Protein AF-A0A957R4I0-F1 (afdb_monomer)

Solvent-accessible surface area (backbone atoms only — not comparable to full-atom values): 6248 Å² total; per-residue (Å²): 130,56,72,67,61,48,48,66,75,72,51,71,80,77,70,77,84,71,98,64,89,78,93,74,68,65,60,49,80,48,43,22,48,61,32,68,64,50,52,52,51,50,30,71,76,73,42,78,61,81,39,76,49,83,96,57,36,43,24,37,75,60,89,77,26,37,43,34,43,33,69,30,96,70,55,59,80,70,100,73,84,85,90,78,88,60,98,42,71,68,59,50,52,64,74,74,109

Foldseek 3Di:
DDPVVVCVVPPDPPDDDDPDDDPDAQEDEWEAQPQVVVQVVCCVLVNAFPDDDPDAWGWHCDPRYIYIYGYDPD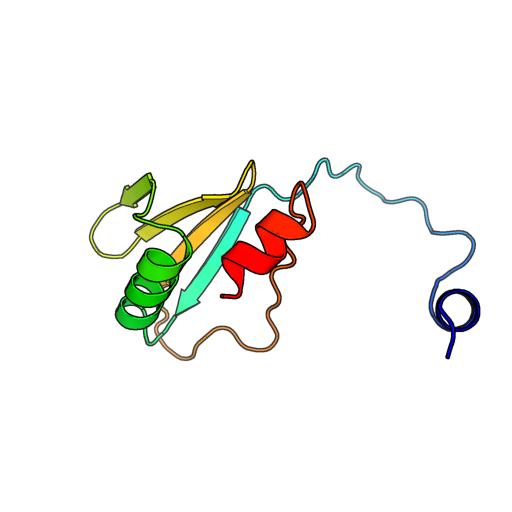DGDDPDDDDDDDPDVVVVVVSVD

Mean predicted aligned error: 4.57 Å

Nearest PDB structures (foldseek):
  1lqp-assembly1_B  TM=7.174E-01  e=2.168E-02  Pseudomonas aeruginosa
  1npb-assembly2_D  TM=7.854E-01  e=4.542E-02  Serratia marcescens
  3ey8-assembly1_A  TM=6.245E-01  e=2.837E-02  Vibrio cholerae
  4mym-assembly1_A-2  TM=5.283E-01  e=3.034E-02  Nocardioides sp. JS614
  3rri-assembly1_A  TM=6.854E-01  e=3.653E-01  Alicyclobacillus acidocaldarius subsp. acidocaldarius DSM 446

Secondary structure (DSSP, 8-state):
--HHHHHHHHS-SSPPPPSS------EEEEEETTHHHHHHHHHHHH-S-SEEETTTEEEEEETTEEEEEEE-SS----S-------SSHHHHHHHH-

pLDDT: mean 94.53, std 3.92, range [75.88, 98.62]

Sequence (97 aa):
MDYESYRQAYFVRPQPEPPFAFRGLHGVALYFEAYQAAVDYYTLVLGPPVYVEGEFTRGWLLGNIWLTLFPAKTGNPTNAELHLNMETPAEAERLQA

Structure (mmCIF, N/CA/C/O backbone):
data_AF-A0A957R4I0-F1
#
_entry.id   AF-A0A957R4I0-F1
#
loop_
_atom_site.group_PDB
_atom_site.id
_atom_site.type_symbol
_atom_site.label_atom_id
_atom_site.label_alt_id
_atom_site.label_comp_id
_atom_site.label_asym_id
_atom_site.label_entity_id
_atom_site.label_seq_id
_atom_site.pdbx_PDB_ins_code
_atom_site.Cartn_x
_atom_site.Cartn_y
_atom_site.Cartn_z
_atom_site.occupancy
_atom_site.B_iso_or_equiv
_atom_site.auth_seq_id
_atom_site.auth_comp_id
_atom_site.auth_asym_id
_atom_site.auth_atom_id
_atom_site.pdbx_PDB_model_num
ATOM 1 N N . MET A 1 1 ? -8.466 -16.589 -23.311 1.00 75.88 1 MET A N 1
ATOM 2 C CA . MET A 1 1 ? -7.176 -17.304 -23.379 1.00 75.88 1 MET A CA 1
ATOM 3 C C . MET A 1 1 ? -7.060 -18.115 -22.102 1.00 75.88 1 MET A C 1
ATOM 5 O O . MET A 1 1 ? -7.331 -17.547 -21.053 1.00 75.88 1 MET A O 1
ATOM 9 N N . ASP A 1 2 ? -6.765 -19.412 -22.171 1.00 94.31 2 ASP A N 1
ATOM 10 C CA . ASP A 1 2 ? -6.484 -20.201 -20.962 1.00 94.31 2 ASP A CA 1
ATOM 11 C C . ASP A 1 2 ? -5.090 -19.876 -20.388 1.00 94.31 2 ASP A C 1
ATOM 13 O O . ASP A 1 2 ? -4.272 -19.216 -21.037 1.00 94.31 2 ASP A O 1
ATOM 17 N N . TYR A 1 3 ? -4.827 -20.315 -19.153 1.00 89.12 3 TYR A N 1
ATOM 18 C CA . TYR A 1 3 ? -3.567 -20.029 -18.462 1.00 89.12 3 TYR A CA 1
ATOM 19 C C . TYR A 1 3 ? -2.344 -20.575 -19.210 1.00 89.12 3 TYR A C 1
ATOM 21 O O . TYR A 1 3 ? -1.312 -19.906 -19.257 1.00 89.12 3 TYR A O 1
ATOM 29 N N . GLU A 1 4 ? -2.446 -21.748 -19.840 1.00 93.12 4 GLU A N 1
ATOM 30 C CA . GLU A 1 4 ? -1.318 -22.325 -20.575 1.00 93.12 4 GLU A CA 1
ATOM 31 C C . GLU A 1 4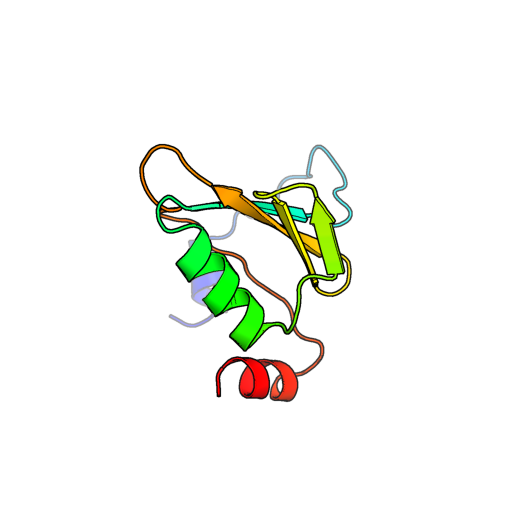 ? -0.986 -21.512 -21.827 1.00 93.12 4 GLU A C 1
ATOM 33 O O . GLU A 1 4 ? 0.180 -21.188 -22.054 1.00 93.12 4 GLU A O 1
ATOM 38 N N . SER A 1 5 ? -1.999 -21.105 -22.589 1.00 93.25 5 SER A N 1
ATOM 39 C CA . SER A 1 5 ? -1.862 -20.243 -23.762 1.00 93.25 5 SER A CA 1
ATOM 40 C C . SER A 1 5 ? -1.269 -18.879 -23.387 1.00 93.25 5 SER A C 1
ATOM 42 O O . SER A 1 5 ? -0.375 -18.383 -24.072 1.00 93.25 5 SER A O 1
ATOM 44 N N . TYR A 1 6 ? -1.695 -18.300 -22.258 1.00 92.94 6 TYR A N 1
ATOM 45 C CA . TYR A 1 6 ? -1.127 -17.058 -21.721 1.00 92.94 6 TYR A CA 1
ATOM 46 C C . TYR A 1 6 ? 0.341 -17.230 -21.331 1.00 92.94 6 TYR A C 1
ATOM 48 O O . TYR A 1 6 ? 1.210 -16.448 -21.720 1.00 92.94 6 TYR A O 1
ATOM 56 N N . ARG A 1 7 ? 0.646 -18.310 -20.610 1.00 92.00 7 ARG A N 1
ATOM 57 C CA . ARG A 1 7 ? 2.007 -18.621 -20.179 1.00 92.00 7 ARG A CA 1
ATOM 58 C C . ARG A 1 7 ? 2.938 -18.875 -21.362 1.00 92.00 7 ARG A C 1
ATOM 60 O O . ARG A 1 7 ? 4.118 -18.558 -21.276 1.00 92.00 7 ARG A O 1
ATOM 67 N N . GLN A 1 8 ? 2.455 -19.468 -22.450 1.00 91.62 8 GLN A N 1
ATOM 68 C CA . GLN A 1 8 ? 3.251 -19.666 -23.665 1.00 91.62 8 GLN A CA 1
ATOM 69 C C . GLN A 1 8 ? 3.500 -18.358 -24.419 1.00 91.62 8 GLN A C 1
ATOM 71 O O . GLN A 1 8 ? 4.607 -18.152 -24.907 1.00 91.62 8 GLN A O 1
ATOM 76 N N . ALA A 1 9 ? 2.500 -17.480 -24.493 1.00 94.50 9 ALA A N 1
ATOM 77 C CA . ALA A 1 9 ? 2.607 -16.221 -25.222 1.00 94.50 9 ALA A CA 1
ATOM 78 C C . ALA A 1 9 ? 3.515 -15.191 -24.528 1.00 94.50 9 ALA A C 1
ATOM 80 O O . ALA A 1 9 ? 4.170 -14.409 -25.214 1.00 94.50 9 ALA A O 1
ATOM 81 N N . TYR A 1 10 ? 3.554 -15.179 -23.188 1.00 95.00 10 TYR A N 1
ATOM 82 C CA . TYR A 1 10 ? 4.126 -14.052 -22.439 1.00 95.00 10 TYR A CA 1
ATOM 83 C C . TYR A 1 10 ? 5.289 -14.393 -21.495 1.00 95.00 10 TYR A C 1
ATOM 85 O O . TYR A 1 10 ? 5.942 -13.473 -21.008 1.00 95.00 10 TYR A O 1
ATOM 93 N N . PHE A 1 11 ? 5.589 -15.670 -21.222 1.00 94.31 11 PHE A N 1
ATOM 94 C CA . PHE A 1 11 ? 6.688 -16.032 -20.313 1.00 94.31 11 PHE A CA 1
ATOM 95 C C . PHE A 1 11 ? 7.932 -16.447 -21.099 1.00 94.31 11 PHE A C 1
ATOM 97 O O . PHE A 1 11 ? 7.880 -17.336 -21.949 1.00 94.31 11 PHE A O 1
ATOM 104 N N . VAL A 1 12 ? 9.077 -15.852 -20.757 1.00 94.56 12 VAL A N 1
ATOM 105 C CA . VAL A 1 12 ? 10.385 -16.217 -21.319 1.00 94.56 12 VAL A CA 1
ATOM 106 C C . VAL A 1 12 ? 10.759 -17.642 -20.897 1.00 94.56 12 VAL A C 1
ATOM 108 O O . VAL A 1 12 ? 10.648 -17.997 -19.721 1.00 94.56 12 VAL A O 1
ATOM 111 N N . ARG A 1 13 ? 11.212 -18.465 -21.856 1.00 87.19 13 ARG A N 1
ATOM 112 C CA . ARG A 1 13 ? 11.694 -19.834 -21.610 1.00 87.19 13 ARG A CA 1
ATOM 113 C C . ARG A 1 13 ? 13.046 -20.090 -22.302 1.00 87.19 13 ARG A C 1
ATOM 115 O O . ARG A 1 13 ? 13.116 -19.901 -23.515 1.00 87.19 13 ARG A O 1
ATOM 122 N N . PRO A 1 14 ? 14.077 -20.577 -21.578 1.00 90.81 14 PRO A N 1
ATOM 123 C CA . PRO A 1 14 ? 14.091 -20.801 -20.129 1.00 90.81 14 PRO A CA 1
ATOM 124 C C . PRO A 1 14 ? 14.005 -19.477 -19.359 1.00 90.81 14 PRO A C 1
ATOM 126 O O . PRO A 1 14 ? 14.375 -18.426 -19.877 1.00 90.81 14 PRO A O 1
ATOM 129 N N . GLN A 1 15 ? 13.500 -19.529 -18.127 1.00 91.75 15 GLN A N 1
ATOM 130 C CA . GLN A 1 15 ? 13.539 -18.365 -17.249 1.00 91.75 15 GLN A CA 1
ATOM 131 C C . GLN A 1 15 ?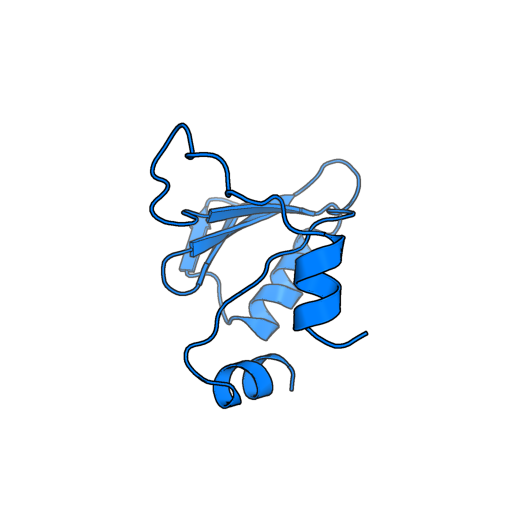 15.014 -18.017 -16.969 1.00 91.75 15 GLN A C 1
ATOM 133 O O . GLN A 1 15 ? 15.770 -18.921 -16.606 1.00 91.75 15 GLN A O 1
ATOM 138 N N . PRO A 1 16 ? 15.447 -16.757 -17.149 1.00 94.50 16 PRO A N 1
ATOM 139 C CA . PRO A 1 16 ? 16.813 -16.356 -16.831 1.00 94.50 16 PRO A CA 1
ATOM 140 C C . PRO A 1 16 ? 17.130 -16.569 -15.348 1.00 94.50 16 PRO A C 1
ATOM 142 O O . PRO A 1 16 ? 16.260 -16.383 -14.494 1.00 94.50 16 PRO A O 1
ATOM 145 N N . GLU A 1 17 ? 18.378 -16.918 -15.040 1.00 94.12 17 GLU A N 1
ATOM 146 C CA . GLU A 1 17 ? 18.840 -17.011 -13.656 1.00 94.12 17 GLU A CA 1
ATOM 147 C C . GLU A 1 17 ? 18.852 -15.612 -13.009 1.00 94.12 17 GLU A C 1
ATOM 149 O O . GLU A 1 17 ? 19.452 -14.686 -13.568 1.00 94.12 17 GLU A O 1
ATOM 154 N N . PRO A 1 18 ? 18.182 -15.411 -11.858 1.00 93.00 18 PRO A N 1
ATOM 155 C CA . PRO A 1 18 ? 18.207 -14.128 -11.171 1.00 93.00 18 PRO A CA 1
ATOM 156 C C . PRO A 1 18 ? 19.619 -13.798 -10.662 1.00 93.00 18 PRO A C 1
ATOM 158 O O . PRO A 1 18 ? 20.260 -14.656 -10.060 1.00 93.00 18 PRO A O 1
ATOM 161 N N . PRO A 1 19 ? 20.087 -12.543 -10.787 1.00 94.81 19 PRO A N 1
ATOM 162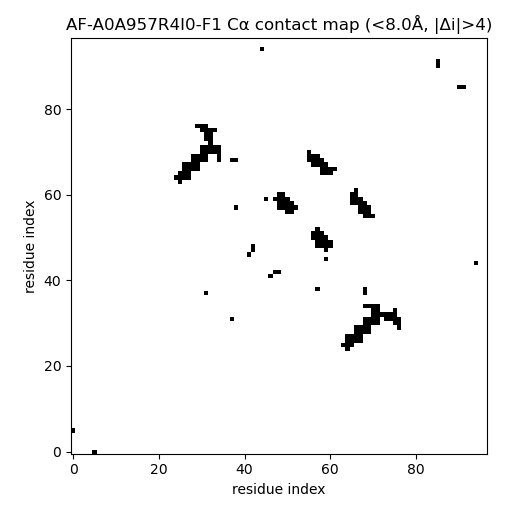 C CA . PRO A 1 19 ? 21.398 -12.147 -10.267 1.00 94.81 19 PRO A CA 1
ATOM 163 C C . PRO A 1 19 ? 21.466 -12.162 -8.730 1.00 94.81 19 PRO A C 1
ATOM 165 O O . PRO A 1 19 ? 22.555 -12.153 -8.160 1.00 94.81 19 PRO A O 1
ATOM 168 N N . PHE A 1 20 ? 20.311 -12.170 -8.053 1.00 96.62 20 PHE A N 1
ATOM 169 C CA . PHE A 1 20 ? 20.200 -12.149 -6.597 1.00 96.62 20 PHE A CA 1
ATOM 170 C C . PHE A 1 20 ? 19.057 -13.045 -6.115 1.00 96.62 20 PHE A C 1
ATOM 172 O O . PHE A 1 20 ? 18.001 -13.126 -6.744 1.00 96.62 20 PHE A O 1
ATOM 179 N N . ALA A 1 21 ? 19.246 -13.656 -4.946 1.00 93.88 21 ALA A N 1
ATOM 180 C CA . ALA A 1 21 ? 18.223 -14.440 -4.264 1.00 93.88 21 ALA A CA 1
ATOM 181 C C . ALA A 1 21 ? 17.433 -13.559 -3.280 1.00 93.88 21 ALA A C 1
ATOM 183 O O . ALA A 1 21 ? 17.775 -13.449 -2.100 1.00 93.88 21 ALA A O 1
ATOM 184 N N . PHE A 1 22 ? 16.371 -12.914 -3.764 1.00 91.19 22 PHE A N 1
ATOM 185 C CA . PHE A 1 22 ? 15.440 -12.187 -2.900 1.00 91.19 22 PHE A CA 1
ATOM 186 C C . PHE A 1 22 ? 14.626 -13.166 -2.041 1.00 91.19 22 PHE A C 1
ATOM 188 O O . PHE A 1 22 ? 14.119 -14.164 -2.546 1.00 91.19 22 PHE A O 1
ATOM 195 N N . ARG A 1 23 ? 14.481 -12.880 -0.739 1.00 91.81 23 ARG A N 1
ATOM 196 C CA . ARG A 1 23 ? 13.687 -13.717 0.189 1.00 91.81 23 ARG A CA 1
ATOM 197 C C . ARG A 1 23 ? 12.202 -13.359 0.229 1.00 91.81 23 ARG A C 1
ATOM 199 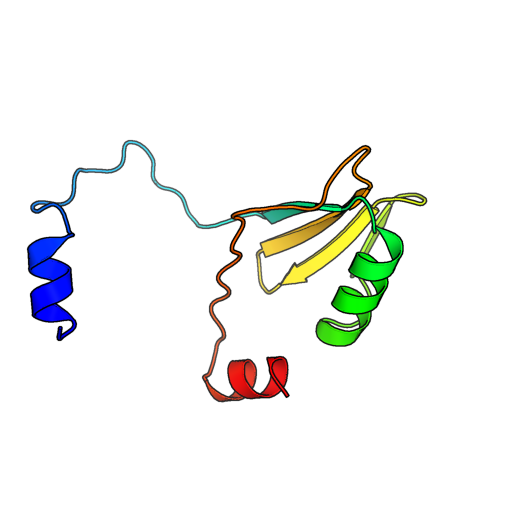O O . ARG A 1 23 ? 11.403 -14.144 0.721 1.00 91.81 23 ARG A O 1
ATOM 206 N N . GLY A 1 24 ? 11.850 -12.169 -0.235 1.00 88.88 24 GLY A N 1
ATOM 207 C CA . GLY A 1 24 ? 10.501 -11.627 -0.163 1.00 88.88 24 GLY A CA 1
ATOM 208 C C . GLY A 1 24 ? 10.525 -10.105 -0.139 1.00 88.88 24 GLY A C 1
ATOM 209 O O . GLY A 1 24 ? 11.574 -9.485 -0.333 1.00 88.88 24 GLY A O 1
ATOM 210 N N . LEU A 1 25 ? 9.362 -9.517 0.117 1.00 91.12 25 LEU A N 1
ATOM 211 C CA . LEU A 1 25 ? 9.180 -8.077 0.245 1.00 91.12 25 LEU A CA 1
ATOM 212 C C . LEU A 1 25 ? 9.265 -7.680 1.721 1.00 91.12 25 LEU A C 1
ATOM 214 O O . LEU A 1 25 ? 8.538 -8.226 2.543 1.00 91.12 25 LEU A O 1
ATOM 218 N N . HIS A 1 26 ? 10.149 -6.741 2.065 1.00 94.06 26 HIS A N 1
ATOM 219 C CA . HIS A 1 26 ? 10.254 -6.260 3.448 1.00 94.06 26 HIS A CA 1
ATOM 220 C C . HIS A 1 26 ? 9.174 -5.228 3.785 1.00 94.06 26 HIS A C 1
ATOM 222 O O . HIS A 1 26 ? 8.622 -5.223 4.883 1.00 94.06 26 HIS A O 1
ATOM 228 N N . GLY A 1 27 ? 8.859 -4.354 2.834 1.00 95.56 27 GLY A N 1
ATOM 229 C CA . GLY A 1 27 ? 7.829 -3.353 3.017 1.00 95.56 27 GLY A CA 1
ATOM 230 C C . GLY A 1 27 ? 7.587 -2.513 1.776 1.00 95.56 27 GLY A C 1
ATOM 231 O O . GLY A 1 27 ? 8.346 -2.572 0.806 1.00 95.56 27 GLY A O 1
ATOM 232 N N . VAL A 1 28 ? 6.523 -1.725 1.842 1.00 96.44 28 VAL A N 1
ATOM 233 C CA . VAL A 1 28 ? 6.104 -0.747 0.847 1.00 96.44 28 VAL A CA 1
ATOM 234 C C . VAL A 1 28 ? 5.804 0.563 1.558 1.00 96.44 28 VAL A C 1
ATOM 236 O O . VAL A 1 28 ? 5.095 0.595 2.564 1.00 96.44 28 VAL A O 1
ATOM 239 N N . ALA A 1 29 ? 6.338 1.647 1.007 1.00 97.12 29 ALA A N 1
ATOM 240 C CA . ALA A 1 29 ? 6.016 3.003 1.412 1.00 97.12 29 ALA A CA 1
ATOM 241 C C . ALA A 1 29 ? 5.112 3.637 0.352 1.00 97.12 29 ALA A C 1
ATOM 243 O O . ALA A 1 29 ? 5.477 3.672 -0.825 1.00 97.12 29 ALA A O 1
ATOM 244 N N . LEU A 1 30 ? 3.952 4.142 0.765 1.00 97.44 30 LEU A N 1
ATOM 245 C CA . LEU A 1 30 ? 3.017 4.848 -0.107 1.00 97.44 30 LEU A CA 1
ATOM 246 C C . LEU A 1 30 ? 2.859 6.295 0.361 1.00 97.44 30 LEU A C 1
ATOM 248 O O . LEU A 1 30 ? 2.718 6.571 1.552 1.00 97.44 30 LEU A O 1
ATOM 252 N N . TYR A 1 31 ? 2.872 7.217 -0.596 1.00 97.75 31 TYR A N 1
ATOM 253 C CA . TYR A 1 31 ? 2.829 8.653 -0.344 1.00 97.75 31 TYR A CA 1
ATOM 254 C C . TYR A 1 31 ? 1.521 9.219 -0.881 1.00 97.75 31 TYR A C 1
ATOM 256 O O . TYR A 1 31 ? 1.255 9.096 -2.072 1.00 97.75 31 TYR A O 1
ATOM 264 N N . PHE A 1 32 ? 0.727 9.848 -0.019 1.00 97.75 32 PHE A N 1
ATOM 265 C CA . PHE A 1 32 ?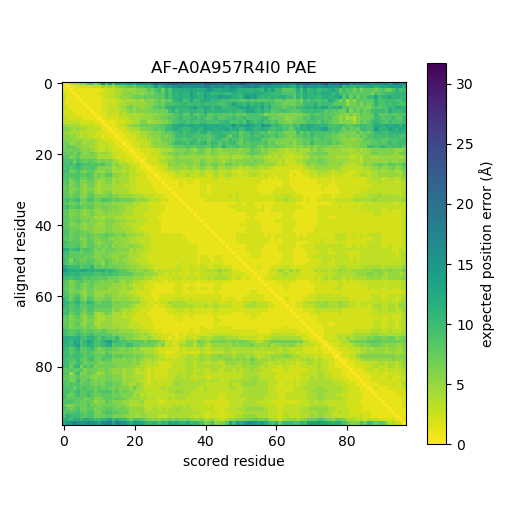 -0.610 10.338 -0.350 1.00 97.75 32 PHE A CA 1
ATOM 266 C C . PHE A 1 32 ? -0.719 11.847 -0.141 1.00 97.75 32 PHE A C 1
ATOM 268 O O . PHE A 1 32 ? -0.397 12.347 0.934 1.00 97.75 32 PHE A O 1
ATOM 275 N N . GLU A 1 33 ? -1.222 12.577 -1.135 1.00 97.69 33 GLU A N 1
ATOM 276 C CA . GLU A 1 33 ? -1.620 13.982 -0.972 1.00 97.69 33 GLU A CA 1
ATOM 277 C C . GLU A 1 33 ? -2.809 14.076 -0.008 1.00 97.69 33 GLU A C 1
ATOM 279 O O . GLU A 1 33 ? -2.800 14.859 0.940 1.00 97.69 33 GLU A O 1
ATOM 284 N N . ALA A 1 34 ? -3.793 13.186 -0.170 1.00 95.81 34 ALA A N 1
ATOM 285 C CA . ALA A 1 34 ? -4.909 13.031 0.761 1.00 95.81 34 ALA A CA 1
ATOM 286 C C . ALA A 1 34 ? -4.533 12.112 1.941 1.00 95.81 34 ALA A C 1
ATOM 288 O O . ALA A 1 34 ? -5.209 11.120 2.212 1.00 95.81 34 ALA A O 1
ATOM 289 N N . TYR A 1 35 ? -3.428 12.425 2.628 1.00 97.75 35 TYR A N 1
ATOM 290 C CA . TYR A 1 35 ? -2.819 11.563 3.649 1.00 97.75 35 TYR A CA 1
ATOM 291 C C . TYR A 1 35 ? -3.794 11.100 4.732 1.00 97.75 35 TYR A C 1
ATOM 293 O O . TYR A 1 35 ? -3.905 9.901 4.970 1.00 97.75 35 TYR A O 1
ATOM 301 N N . GLN A 1 36 ? -4.527 12.023 5.364 1.00 97.62 36 GLN A N 1
ATOM 302 C CA . GLN A 1 36 ? -5.423 11.649 6.460 1.00 97.62 36 GLN A CA 1
ATOM 303 C C . GLN A 1 36 ? -6.548 10.726 5.977 1.00 97.62 36 GLN A C 1
ATOM 305 O O . GLN A 1 36 ? -6.818 9.720 6.618 1.00 97.62 36 GLN A O 1
ATOM 310 N N . ALA A 1 37 ? -7.125 10.998 4.803 1.00 97.75 37 ALA A N 1
ATOM 311 C CA . ALA A 1 37 ? -8.145 10.130 4.217 1.00 97.75 37 ALA A CA 1
ATOM 312 C C . ALA A 1 37 ? -7.599 8.725 3.906 1.00 97.75 37 ALA A C 1
ATOM 314 O O . ALA A 1 37 ? -8.297 7.734 4.111 1.00 97.75 37 ALA A O 1
ATOM 315 N N . ALA A 1 38 ? -6.343 8.624 3.455 1.00 97.69 38 ALA A N 1
ATOM 316 C CA . ALA A 1 38 ? -5.683 7.337 3.264 1.00 97.69 38 ALA A CA 1
ATOM 317 C C . ALA A 1 38 ? -5.470 6.611 4.603 1.00 97.69 38 ALA A C 1
ATOM 319 O O . ALA A 1 38 ? -5.807 5.436 4.716 1.00 97.69 38 ALA A O 1
ATOM 320 N N . VAL A 1 39 ? -4.969 7.302 5.632 1.00 98.38 39 VAL A N 1
ATOM 321 C CA . VAL A 1 39 ? -4.807 6.729 6.979 1.00 98.38 39 VAL A CA 1
ATOM 322 C C . VAL A 1 39 ? -6.141 6.236 7.531 1.00 98.38 39 VAL A C 1
ATOM 324 O O . VAL A 1 39 ? -6.189 5.123 8.047 1.00 98.38 39 VAL A O 1
ATOM 327 N N . ASP A 1 40 ? -7.213 7.015 7.399 1.00 98.38 40 ASP A N 1
ATOM 328 C CA . ASP A 1 40 ? -8.546 6.648 7.881 1.00 98.38 40 ASP A CA 1
ATOM 329 C C . ASP A 1 40 ? -9.067 5.401 7.155 1.00 98.38 40 ASP A C 1
ATOM 331 O O . ASP A 1 40 ? -9.532 4.459 7.797 1.00 98.38 40 ASP A O 1
ATOM 335 N N . TYR A 1 41 ? -8.914 5.349 5.828 1.00 97.25 41 TYR A N 1
ATOM 336 C CA . TYR A 1 41 ? -9.286 4.187 5.023 1.00 97.25 41 TYR A CA 1
ATOM 337 C C . TYR A 1 41 ? -8.513 2.927 5.430 1.00 97.25 41 TYR A C 1
ATOM 339 O O . TYR A 1 41 ? -9.114 1.898 5.733 1.00 97.25 41 TYR A O 1
ATOM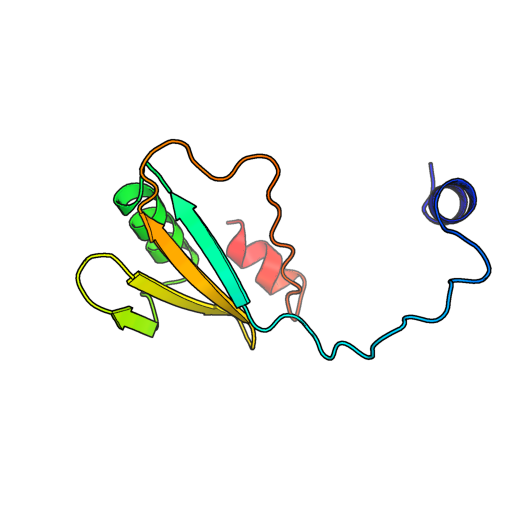 347 N N . TYR A 1 42 ? -7.181 2.995 5.487 1.00 96.94 42 TYR A N 1
ATOM 348 C CA . TYR A 1 42 ? -6.373 1.835 5.867 1.00 96.94 42 TYR A CA 1
ATOM 349 C C . TYR A 1 42 ? -6.592 1.443 7.331 1.00 96.94 42 TYR A C 1
ATOM 351 O O . TYR A 1 42 ? -6.549 0.258 7.644 1.00 96.94 42 TYR A O 1
ATOM 359 N N . THR A 1 43 ? -6.907 2.396 8.213 1.00 97.81 43 THR A N 1
ATOM 360 C CA . THR A 1 43 ? -7.292 2.102 9.601 1.00 97.81 43 THR A CA 1
ATOM 361 C C . THR A 1 43 ? -8.618 1.350 9.673 1.00 97.81 43 THR A C 1
ATOM 363 O O . THR A 1 43 ? -8.757 0.423 10.468 1.00 97.81 43 THR A O 1
ATOM 366 N N . LEU A 1 44 ? -9.592 1.723 8.839 1.00 96.38 44 LEU A N 1
ATOM 367 C CA . LEU A 1 44 ? -10.875 1.028 8.752 1.00 96.38 44 LEU A CA 1
ATOM 368 C C . LEU A 1 44 ? -10.701 -0.418 8.268 1.00 96.38 44 LEU A C 1
ATOM 370 O O . LEU A 1 44 ? -11.290 -1.326 8.845 1.00 96.38 44 LEU A O 1
ATOM 374 N N . VAL A 1 45 ? -9.883 -0.627 7.233 1.00 94.88 45 VAL A N 1
ATOM 375 C CA . VAL A 1 45 ? -9.702 -1.940 6.590 1.00 94.88 45 VAL A CA 1
ATOM 376 C C . VAL A 1 45 ? -8.781 -2.863 7.395 1.00 94.88 45 VAL A C 1
ATOM 378 O O . VAL A 1 45 ? -9.059 -4.051 7.537 1.00 94.88 45 VAL A O 1
ATOM 381 N N . LEU A 1 46 ? -7.668 -2.340 7.915 1.00 95.44 46 LEU A N 1
ATOM 382 C CA . LEU A 1 46 ? -6.591 -3.133 8.526 1.00 95.44 46 LEU A CA 1
ATOM 383 C C . LEU A 1 46 ? -6.561 -3.044 10.058 1.00 95.44 46 LEU A C 1
ATOM 385 O O . LEU A 1 46 ? -5.718 -3.676 10.695 1.00 95.44 46 LEU A O 1
ATOM 389 N N . GLY A 1 47 ? -7.449 -2.251 10.659 1.00 96.31 47 GLY A N 1
ATOM 390 C CA . GLY A 1 47 ? -7.367 -1.881 12.068 1.00 96.31 47 GLY A CA 1
ATOM 391 C C . GLY A 1 47 ? -6.321 -0.787 12.330 1.00 96.31 47 GLY A C 1
ATOM 392 O O . GLY A 1 47 ? -5.740 -0.230 11.397 1.00 96.31 47 GLY A O 1
ATOM 393 N N . PRO A 1 48 ? -6.068 -0.431 13.600 1.00 98.06 48 PRO A N 1
ATOM 394 C CA . PRO A 1 48 ? -5.145 0.649 13.940 1.00 98.06 48 PRO A CA 1
ATOM 395 C C . PRO A 1 48 ? -3.698 0.336 13.512 1.00 98.06 48 PRO A C 1
ATOM 397 O O . PRO A 1 48 ? -3.275 -0.822 13.579 1.00 98.06 48 PRO A O 1
ATOM 400 N N . PRO A 1 49 ? -2.907 1.352 13.119 1.00 98.25 49 PRO A N 1
ATOM 401 C CA . PRO A 1 49 ? -1.496 1.164 12.803 1.00 98.25 49 PRO A CA 1
ATOM 402 C C . PRO A 1 49 ? -0.720 0.705 14.042 1.00 98.25 49 PRO A C 1
ATOM 404 O O . PRO A 1 49 ? -0.924 1.205 15.149 1.00 98.25 49 PRO A O 1
ATOM 407 N N . VAL A 1 50 ? 0.214 -0.224 13.840 1.00 98.19 50 VAL A N 1
ATOM 408 C CA . VAL A 1 50 ? 1.092 -0.758 14.898 1.00 98.19 50 VAL A CA 1
ATOM 409 C C . VAL A 1 50 ? 2.392 0.034 15.035 1.00 98.19 50 VAL A C 1
ATOM 411 O O . VAL A 1 50 ? 3.087 -0.086 16.041 1.00 98.19 50 VAL A O 1
ATOM 414 N N . TYR A 1 51 ? 2.718 0.858 14.038 1.00 98.00 51 TYR A N 1
ATOM 415 C CA . TYR A 1 51 ? 3.843 1.784 14.069 1.00 98.00 51 TYR A CA 1
ATOM 416 C C . TYR A 1 51 ? 3.355 3.211 13.823 1.00 98.00 51 TYR A C 1
ATOM 418 O O . TYR A 1 51 ? 2.672 3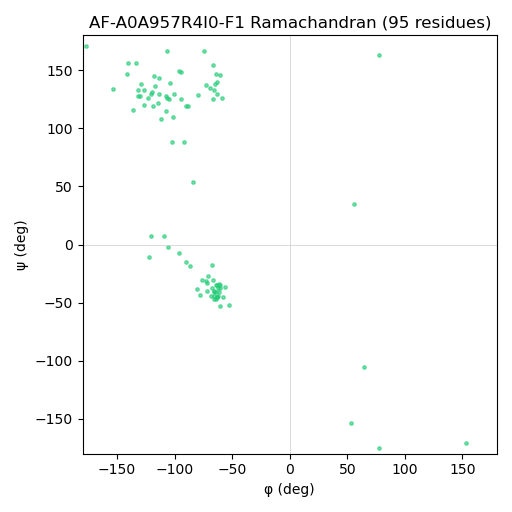.494 12.838 1.00 98.00 51 TYR A O 1
ATOM 426 N N . VAL A 1 52 ? 3.700 4.113 14.736 1.00 98.06 52 VAL A N 1
ATOM 427 C CA . VAL A 1 52 ? 3.306 5.521 14.703 1.00 98.06 52 VAL A CA 1
ATOM 428 C C . VAL A 1 52 ? 4.535 6.345 15.058 1.00 98.06 52 VAL A C 1
ATOM 430 O O . VAL A 1 52 ? 5.042 6.249 16.174 1.00 98.06 52 VAL A O 1
ATOM 433 N N . GLU A 1 53 ? 5.012 7.157 14.118 1.00 97.69 53 GLU A N 1
ATOM 434 C CA . GLU A 1 53 ? 6.139 8.064 14.337 1.00 97.69 53 GLU A CA 1
ATOM 435 C C . GLU A 1 53 ? 5.737 9.489 13.952 1.00 97.69 53 GLU A C 1
ATOM 437 O O . GLU A 1 53 ? 5.336 9.771 12.821 1.00 97.69 53 GLU A O 1
ATOM 442 N N . GLY A 1 54 ? 5.805 10.393 14.930 1.00 96.50 54 GLY A N 1
ATOM 443 C CA . GLY A 1 54 ? 5.388 11.779 14.759 1.00 96.50 54 GLY A CA 1
ATOM 444 C C . GLY A 1 54 ? 3.965 11.925 14.206 1.00 96.50 54 GLY A C 1
ATOM 445 O O . GLY A 1 54 ? 3.089 11.069 14.368 1.00 96.50 54 GLY A O 1
ATOM 446 N N . GLU A 1 55 ? 3.725 13.042 13.530 1.00 95.62 55 GLU A N 1
ATOM 447 C CA . GLU A 1 55 ? 2.413 13.360 12.965 1.00 95.62 55 GLU A CA 1
ATOM 448 C C . GLU A 1 55 ? 2.112 12.557 11.686 1.00 95.62 55 GLU A C 1
ATOM 450 O O . GLU A 1 55 ? 0.964 12.186 11.442 1.00 95.62 55 GLU A O 1
ATOM 455 N N . PHE A 1 56 ? 3.145 12.210 10.915 1.00 96.50 56 PHE A N 1
ATOM 456 C CA . PHE A 1 56 ? 3.011 11.884 9.492 1.00 96.50 56 PHE A CA 1
ATOM 457 C C . PHE A 1 56 ? 3.457 10.476 9.080 1.00 96.50 56 PHE A C 1
ATOM 459 O O . PHE A 1 56 ? 3.480 10.184 7.886 1.00 96.50 56 PHE A O 1
ATOM 466 N N . THR A 1 57 ? 3.781 9.605 10.037 1.00 98.06 57 THR A N 1
ATOM 467 C CA . THR A 1 57 ? 4.150 8.214 9.747 1.00 98.06 57 THR A CA 1
ATOM 468 C C . THR A 1 57 ? 3.173 7.261 10.420 1.00 98.06 57 THR A C 1
ATOM 470 O O . THR A 1 57 ? 3.052 7.249 11.651 1.00 98.06 57 THR A O 1
ATOM 473 N N . ARG A 1 58 ? 2.479 6.443 9.623 1.00 98.62 58 ARG A N 1
ATOM 474 C CA . ARG A 1 58 ? 1.598 5.364 10.104 1.00 98.62 58 ARG A CA 1
ATOM 475 C C . ARG A 1 58 ? 1.941 4.072 9.384 1.00 98.62 58 ARG A C 1
ATOM 477 O O . ARG A 1 58 ? 2.008 4.057 8.159 1.00 98.62 58 ARG A O 1
ATOM 484 N N . GLY A 1 59 ? 2.183 3.013 10.146 1.00 98.31 59 GLY A N 1
ATOM 485 C CA . GLY A 1 59 ? 2.630 1.724 9.640 1.00 98.31 59 GLY A CA 1
ATOM 486 C C . GLY A 1 59 ? 1.782 0.563 10.144 1.00 98.31 59 GLY A C 1
ATOM 487 O O . GLY A 1 59 ? 1.457 0.479 11.330 1.00 98.31 59 GLY A O 1
ATOM 488 N N . TRP A 1 60 ? 1.485 -0.360 9.237 1.00 98.44 60 TRP A N 1
ATOM 489 C CA . TRP A 1 60 ? 0.835 -1.638 9.496 1.00 98.44 60 TRP A CA 1
ATOM 490 C C . TRP A 1 60 ? 1.810 -2.768 9.202 1.00 98.44 60 TRP A C 1
ATOM 492 O O . TRP A 1 60 ? 2.583 -2.700 8.245 1.00 98.44 60 TRP A O 1
ATOM 502 N N . LEU A 1 61 ? 1.742 -3.822 10.010 1.00 97.12 61 LEU A N 1
ATOM 503 C CA . LEU A 1 61 ? 2.462 -5.059 9.754 1.00 97.12 61 LEU A CA 1
ATOM 504 C C . LEU A 1 61 ? 1.485 -6.079 9.160 1.00 97.12 61 LEU A C 1
ATOM 506 O O . LEU A 1 61 ? 0.594 -6.568 9.850 1.00 97.12 61 LEU A O 1
ATOM 510 N N . LEU A 1 62 ? 1.650 -6.380 7.873 1.00 94.25 62 LEU A N 1
ATOM 511 C CA . LEU A 1 62 ? 0.827 -7.315 7.108 1.00 94.25 62 LEU A CA 1
ATOM 512 C C . LEU A 1 62 ? 1.589 -8.632 6.954 1.00 94.25 62 LEU A C 1
ATOM 514 O O . LEU A 1 62 ? 2.372 -8.814 6.020 1.00 94.25 62 LEU A O 1
ATOM 518 N N . GLY A 1 63 ? 1.430 -9.530 7.927 1.00 91.88 63 GLY A N 1
ATOM 519 C CA . GLY A 1 63 ? 2.273 -10.721 8.032 1.00 91.88 63 GLY A CA 1
ATOM 520 C C . GLY A 1 63 ? 3.726 -10.329 8.314 1.00 91.88 63 GLY A C 1
ATOM 521 O O . GLY A 1 63 ? 4.052 -9.924 9.427 1.00 91.88 63 GLY A O 1
ATOM 522 N N . ASN A 1 64 ? 4.601 -10.435 7.311 1.00 92.00 64 ASN A N 1
ATOM 523 C CA . ASN A 1 64 ? 6.009 -10.025 7.390 1.00 92.00 64 ASN A CA 1
ATOM 524 C C . ASN A 1 64 ? 6.341 -8.762 6.570 1.00 92.00 64 ASN A C 1
ATOM 526 O O . ASN A 1 64 ? 7.519 -8.419 6.452 1.00 92.00 64 ASN A O 1
ATOM 530 N N . ILE A 1 65 ? 5.330 -8.097 6.003 1.00 96.06 65 ILE A N 1
ATOM 531 C CA . ILE A 1 65 ? 5.486 -6.931 5.129 1.00 96.06 65 ILE A CA 1
ATOM 532 C C . ILE A 1 65 ? 5.046 -5.677 5.881 1.00 96.06 65 ILE A C 1
ATOM 534 O O . ILE A 1 65 ? 3.929 -5.611 6.393 1.00 96.06 65 ILE A O 1
ATOM 538 N N . TRP A 1 66 ? 5.894 -4.654 5.906 1.00 97.75 66 TRP A N 1
ATOM 539 C CA . TRP A 1 66 ? 5.491 -3.329 6.369 1.00 97.75 66 TRP A CA 1
ATOM 540 C C . TRP A 1 66 ? 4.724 -2.576 5.285 1.00 97.75 66 TRP A C 1
ATOM 542 O O . TRP A 1 66 ? 5.221 -2.421 4.174 1.00 97.75 66 TRP A O 1
ATOM 552 N N . LEU A 1 67 ? 3.548 -2.053 5.611 1.00 98.06 67 LEU A N 1
ATOM 553 C CA . LEU A 1 67 ? 2.883 -1.021 4.822 1.00 98.06 67 LEU A CA 1
ATOM 554 C C . LEU A 1 67 ? 2.971 0.292 5.591 1.00 98.06 67 LEU A C 1
ATOM 556 O O . LEU A 1 67 ? 2.364 0.408 6.652 1.00 98.06 67 LEU A O 1
ATOM 560 N N . THR A 1 68 ? 3.691 1.274 5.054 1.00 98.38 68 THR A N 1
ATOM 561 C CA . THR A 1 68 ? 3.863 2.580 5.702 1.00 98.38 68 THR A CA 1
ATOM 562 C C . THR A 1 68 ? 3.319 3.695 4.826 1.00 98.38 68 THR A C 1
ATOM 564 O O . THR A 1 68 ? 3.635 3.778 3.638 1.00 98.38 68 THR A O 1
ATOM 567 N N . LEU A 1 69 ? 2.509 4.564 5.423 1.00 98.31 69 LEU A N 1
ATOM 568 C CA . LEU A 1 69 ? 1.921 5.720 4.766 1.00 98.31 69 LEU A CA 1
ATOM 569 C C . LEU A 1 69 ? 2.627 7.003 5.182 1.00 98.31 69 LEU A C 1
ATOM 571 O O . LEU A 1 69 ? 2.912 7.210 6.364 1.00 98.31 69 LEU A O 1
ATOM 575 N N . PHE A 1 70 ? 2.836 7.869 4.195 1.00 98.19 70 PHE A N 1
ATOM 576 C CA . PHE A 1 70 ? 3.437 9.188 4.342 1.00 98.19 70 PHE A CA 1
ATOM 577 C C . PHE A 1 70 ? 2.624 10.243 3.579 1.00 98.19 70 PHE A C 1
ATOM 579 O O . PHE A 1 70 ? 1.952 9.912 2.596 1.00 98.19 70 PHE A O 1
ATOM 586 N N . PRO A 1 71 ? 2.702 11.528 3.959 1.00 97.75 71 PRO A N 1
ATOM 587 C CA . PRO A 1 71 ? 2.150 12.605 3.157 1.00 97.75 71 PRO A CA 1
ATOM 588 C C . PRO A 1 71 ? 2.998 12.849 1.905 1.00 97.75 71 PRO A C 1
ATOM 590 O O . PRO A 1 71 ? 4.230 12.900 1.956 1.00 97.75 71 PRO A O 1
ATOM 593 N N . ALA A 1 72 ? 2.331 13.042 0.772 1.00 97.00 72 ALA A N 1
ATOM 594 C CA . ALA A 1 72 ? 2.930 13.552 -0.452 1.00 97.00 72 ALA A CA 1
ATOM 595 C C . ALA A 1 72 ? 2.694 15.060 -0.562 1.00 97.00 72 ALA A C 1
ATOM 597 O O . ALA A 1 72 ? 1.666 15.577 -0.133 1.00 97.00 72 ALA A O 1
ATOM 598 N N . LYS A 1 73 ? 3.629 15.768 -1.201 1.00 94.38 73 LYS A N 1
ATOM 599 C CA . LYS A 1 73 ? 3.434 17.188 -1.535 1.00 94.38 73 LYS A CA 1
ATOM 600 C C . LYS A 1 73 ? 2.438 17.385 -2.678 1.00 94.38 73 LYS A C 1
ATOM 602 O O . LYS A 1 73 ? 1.782 18.417 -2.726 1.00 94.38 73 LYS A O 1
ATOM 607 N N . THR A 1 74 ? 2.380 16.433 -3.608 1.00 95.19 74 THR A N 1
ATOM 608 C CA . THR A 1 74 ? 1.533 16.482 -4.804 1.00 95.19 74 THR A CA 1
ATOM 609 C C . THR A 1 74 ? 1.215 15.070 -5.275 1.00 95.19 74 THR A C 1
ATOM 611 O O . THR A 1 74 ? 2.138 14.265 -5.436 1.00 95.19 74 THR A O 1
ATOM 614 N N . GLY A 1 75 ? -0.047 14.810 -5.592 1.00 92.38 75 GLY A N 1
ATOM 615 C CA . GLY A 1 75 ? -0.517 13.561 -6.169 1.00 92.38 75 GLY A CA 1
ATOM 616 C C . GLY A 1 75 ? -0.651 12.418 -5.164 1.00 92.38 75 GLY A C 1
ATOM 617 O O . GLY A 1 75 ? -0.089 12.415 -4.071 1.00 92.38 75 GLY A O 1
ATOM 618 N N . ASN A 1 76 ? -1.403 11.407 -5.582 1.00 94.81 76 ASN A N 1
ATOM 619 C CA . ASN A 1 76 ? -1.475 10.108 -4.920 1.00 94.81 76 ASN A CA 1
ATOM 620 C C . ASN A 1 76 ? -0.713 9.070 -5.761 1.00 94.81 76 ASN A C 1
ATOM 622 O O . ASN A 1 76 ? -0.412 9.345 -6.930 1.00 94.81 76 ASN A O 1
ATOM 626 N N . PRO A 1 77 ? -0.406 7.878 -5.219 1.00 94.38 77 PRO A N 1
ATOM 627 C CA . PRO A 1 77 ? 0.236 6.831 -5.996 1.00 94.38 77 PRO A CA 1
ATOM 628 C C . PRO A 1 77 ? -0.644 6.478 -7.200 1.00 94.38 77 PRO A C 1
ATOM 630 O O . PRO A 1 77 ? -1.828 6.181 -7.054 1.00 94.38 77 PRO A O 1
ATOM 633 N N . THR A 1 78 ? -0.065 6.533 -8.396 1.00 93.62 78 THR A N 1
ATOM 634 C CA . THR A 1 78 ? -0.713 6.107 -9.642 1.00 93.62 78 THR A CA 1
ATOM 635 C C . THR A 1 78 ? 0.084 4.953 -10.232 1.00 93.62 78 THR A C 1
ATOM 637 O O . THR A 1 78 ? 1.304 4.911 -10.083 1.00 93.62 78 THR A O 1
ATOM 640 N N . ASN A 1 79 ? -0.602 3.998 -10.870 1.00 92.50 79 ASN A N 1
ATOM 641 C CA . ASN A 1 79 ? 0.007 2.778 -11.420 1.00 92.50 79 ASN A CA 1
ATOM 642 C C . ASN A 1 79 ? 0.791 1.954 -10.377 1.00 92.50 79 ASN A C 1
ATOM 644 O O . ASN A 1 79 ? 1.830 1.373 -10.688 1.00 92.50 79 ASN A O 1
ATOM 648 N N . ALA A 1 80 ? 0.308 1.934 -9.134 1.00 91.25 80 ALA A N 1
ATOM 649 C CA . ALA A 1 80 ? 0.875 1.144 -8.051 1.00 91.25 80 ALA A CA 1
ATOM 650 C C . ALA A 1 80 ? -0.117 0.054 -7.641 1.00 91.25 80 ALA A C 1
ATOM 652 O O . ALA A 1 80 ? -1.281 0.342 -7.368 1.00 91.25 80 ALA A O 1
ATOM 653 N N . GLU A 1 81 ? 0.361 -1.184 -7.566 1.00 91.31 81 GLU A N 1
ATOM 654 C CA . GLU A 1 81 ? -0.412 -2.325 -7.086 1.00 91.31 81 GLU A CA 1
ATOM 655 C C . GLU A 1 81 ? 0.363 -3.020 -5.967 1.00 91.31 81 GLU A C 1
ATOM 657 O O . GLU A 1 81 ? 1.563 -3.273 -6.089 1.00 91.31 81 GLU A O 1
ATOM 662 N N . LEU A 1 82 ? -0.328 -3.325 -4.868 1.00 90.19 82 LEU A N 1
ATOM 663 C CA . LEU A 1 82 ? 0.187 -4.167 -3.795 1.00 90.19 82 LEU A CA 1
ATOM 664 C C . LEU A 1 82 ? -0.605 -5.468 -3.801 1.00 90.19 82 LEU A C 1
ATOM 666 O O . LEU A 1 82 ? -1.780 -5.490 -3.439 1.00 90.19 82 LEU A O 1
ATOM 670 N N . HIS A 1 83 ? 0.037 -6.549 -4.230 1.00 91.56 83 HIS A N 1
ATOM 671 C CA . HIS A 1 83 ? -0.575 -7.874 -4.223 1.00 91.56 83 HIS A CA 1
ATOM 672 C C . HIS A 1 83 ? -0.263 -8.554 -2.891 1.00 91.56 83 HIS A C 1
ATOM 674 O O . HIS A 1 83 ? 0.902 -8.755 -2.548 1.00 91.56 83 HIS A O 1
ATOM 680 N N . LEU A 1 84 ? -1.309 -8.885 -2.135 1.00 90.75 84 LEU A N 1
ATOM 681 C CA . LEU A 1 84 ? -1.204 -9.571 -0.851 1.00 90.75 84 LEU A CA 1
ATOM 682 C C . LEU A 1 84 ? -1.650 -11.020 -1.016 1.00 90.75 84 LEU A C 1
ATOM 684 O O . LEU A 1 84 ? -2.757 -11.290 -1.482 1.00 90.75 84 LEU A O 1
ATOM 688 N N . ASN A 1 85 ? -0.791 -11.948 -0.605 1.00 92.06 85 ASN A N 1
ATOM 689 C CA . ASN A 1 85 ? -1.144 -13.358 -0.533 1.00 92.06 85 ASN A CA 1
ATOM 690 C C . ASN A 1 85 ? -1.762 -13.637 0.835 1.00 92.06 85 ASN A C 1
ATOM 692 O O . ASN A 1 85 ? -1.109 -13.455 1.862 1.00 92.06 85 ASN A O 1
ATOM 696 N N . MET A 1 86 ? -3.015 -14.079 0.829 1.00 93.19 86 MET A N 1
ATOM 697 C CA . MET A 1 86 ? -3.754 -14.442 2.035 1.00 93.19 86 MET A CA 1
ATOM 698 C C . MET A 1 86 ? -3.626 -15.946 2.287 1.00 93.19 86 MET A C 1
ATOM 700 O O . MET A 1 86 ? -3.548 -16.729 1.341 1.00 93.19 86 MET A O 1
ATOM 704 N N . GLU A 1 87 ? -3.645 -16.352 3.557 1.00 94.50 87 GLU A N 1
ATOM 705 C CA . GLU A 1 87 ? -3.517 -17.764 3.953 1.00 94.50 87 GLU A CA 1
ATOM 706 C C . GLU A 1 87 ? -4.650 -18.634 3.386 1.00 94.50 87 GLU A C 1
ATOM 708 O O . GLU A 1 87 ? -4.446 -19.790 3.023 1.00 94.50 87 GLU A O 1
ATOM 713 N N . THR A 1 88 ? -5.862 -18.076 3.284 1.00 96.75 88 THR A N 1
ATOM 714 C CA . THR A 1 88 ? -7.025 -18.776 2.729 1.00 96.75 88 THR A CA 1
ATOM 715 C C . THR A 1 88 ? -7.882 -17.845 1.867 1.00 96.75 88 THR A C 1
ATOM 7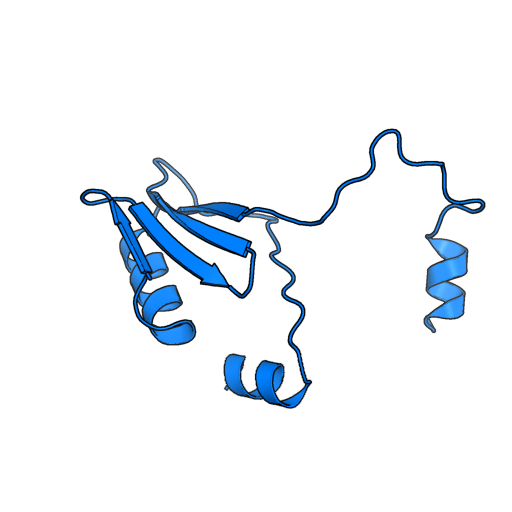17 O O . THR A 1 88 ? -7.888 -16.631 2.096 1.00 96.75 88 THR A O 1
ATOM 720 N N . PRO A 1 89 ? -8.672 -18.391 0.919 1.00 96.50 89 PRO A N 1
ATOM 721 C CA . PRO A 1 89 ? -9.663 -17.608 0.181 1.00 96.50 89 PRO A CA 1
ATOM 722 C C . PRO A 1 89 ? -10.669 -16.889 1.092 1.00 96.50 89 PRO A C 1
ATOM 724 O O . PRO A 1 89 ? -11.013 -15.744 0.825 1.00 96.50 89 PRO A O 1
ATOM 727 N N . ALA A 1 90 ? -11.075 -17.510 2.204 1.00 97.12 90 ALA A N 1
ATOM 728 C CA . ALA A 1 90 ? -12.026 -16.919 3.148 1.00 97.12 90 ALA A CA 1
ATOM 729 C C . ALA A 1 90 ? -11.486 -15.643 3.824 1.00 97.12 90 ALA A C 1
ATOM 731 O O . ALA A 1 90 ? -12.241 -14.704 4.067 1.00 97.12 90 ALA A O 1
ATOM 732 N N . GLU A 1 91 ? -10.178 -15.567 4.099 1.00 94.94 91 GLU A N 1
ATOM 733 C CA . GLU A 1 91 ? -9.560 -14.328 4.597 1.00 94.94 91 GLU A CA 1
ATOM 734 C C . GLU A 1 91 ? -9.562 -13.224 3.531 1.00 94.94 91 GLU A C 1
ATOM 736 O O . GLU A 1 91 ? -9.786 -12.058 3.853 1.00 94.94 91 GLU A O 1
ATOM 741 N N . ALA A 1 92 ? -9.356 -13.580 2.259 1.00 93.50 92 ALA A N 1
ATOM 742 C CA . ALA A 1 92 ? -9.453 -12.621 1.162 1.00 93.50 92 ALA A CA 1
ATOM 743 C C . ALA A 1 92 ? -10.892 -12.100 0.990 1.00 93.50 92 ALA A C 1
ATOM 745 O O . ALA A 1 92 ? -11.083 -10.904 0.799 1.00 93.50 92 ALA A O 1
ATOM 746 N N . GLU A 1 93 ? -11.899 -12.969 1.116 1.00 94.69 93 GLU A N 1
ATOM 747 C CA . GLU A 1 93 ? -13.314 -12.578 1.080 1.00 94.69 93 GLU A CA 1
ATOM 748 C C . GLU A 1 93 ? -13.672 -11.637 2.236 1.00 94.69 93 GLU A C 1
ATOM 750 O O . GLU A 1 93 ? -14.305 -10.608 2.015 1.00 94.69 93 GLU A O 1
ATOM 755 N N . ARG A 1 94 ? -13.211 -11.936 3.459 1.00 92.62 94 ARG A N 1
ATOM 756 C CA . ARG A 1 94 ? -13.423 -11.074 4.634 1.00 92.62 94 ARG A CA 1
ATOM 757 C C . ARG A 1 94 ? -12.801 -9.688 4.490 1.00 92.62 94 ARG A C 1
ATOM 759 O O . ARG A 1 94 ? -13.348 -8.740 5.036 1.00 92.62 94 ARG A O 1
ATOM 766 N N . LEU A 1 95 ? -11.666 -9.572 3.802 1.00 90.25 95 LEU A N 1
ATOM 767 C CA . LEU A 1 95 ? -10.996 -8.290 3.568 1.00 90.25 95 LEU A CA 1
ATOM 768 C C . LEU A 1 95 ? -11.763 -7.394 2.577 1.00 90.25 95 LEU A C 1
ATOM 770 O O . LEU A 1 95 ? -11.608 -6.178 2.616 1.00 90.25 95 LEU A O 1
ATOM 774 N N . GLN A 1 96 ? -12.544 -7.991 1.673 1.00 85.75 96 GLN A N 1
ATOM 775 C CA . GLN A 1 96 ? -13.255 -7.294 0.591 1.00 85.75 96 GLN A CA 1
ATOM 776 C C . GLN A 1 96 ? -14.722 -6.964 0.924 1.00 85.75 96 GLN A C 1
ATOM 778 O O . GLN A 1 96 ? -15.382 -6.307 0.118 1.00 85.75 96 GLN A O 1
ATOM 783 N N . ALA A 1 97 ? -15.238 -7.459 2.052 1.00 75.88 97 ALA A N 1
ATOM 784 C CA . ALA A 1 97 ? -16.627 -7.294 2.489 1.00 75.88 97 ALA A CA 1
ATOM 785 C C . ALA A 1 97 ? -16.847 -5.974 3.242 1.00 75.88 97 ALA A C 1
ATOM 787 O O . ALA A 1 97 ? -17.910 -5.353 3.008 1.00 75.88 97 ALA A O 1
#

Radius of gyration: 17.46 Å; Cα contacts (8 Å, |Δi|>4): 96; chains: 1; bounding box: 38×40×40 Å